Protein AF-U3GWX6-F1 (afdb_monomer)

Foldseek 3Di:
DLVCCVPPPDPCCLAPEAADAAEDECQVVVNDDDPVLVVVVSSCVRRVNYQYEHAEYAHPDPPQDLVNRLVRLVVQLPDDQSDPSYDYHYHYDVCVPQQDDDPPRPSNVSNVVSVVD

Mean predicted aligned error: 3.0 Å

Organism: NCBI:txid469604

Structure (mmCIF, N/CA/C/O backbone):
data_AF-U3GWX6-F1
#
_entry.id   AF-U3GWX6-F1
#
loop_
_atom_site.group_PDB
_atom_site.id
_atom_site.type_symbol
_atom_site.label_atom_id
_atom_site.label_alt_id
_atom_site.label_comp_id
_atom_site.label_asym_id
_atom_site.label_entity_id
_atom_site.label_seq_id
_atom_site.pdbx_PDB_ins_code
_atom_site.Cartn_x
_atom_site.Cartn_y
_atom_site.Cartn_z
_atom_site.occupancy
_atom_site.B_iso_or_equiv
_atom_site.auth_seq_id
_atom_site.auth_comp_id
_atom_site.auth_asym_id
_atom_site.auth_atom_id
_atom_site.pdbx_PDB_model_num
ATOM 1 N N . MET A 1 1 ? -9.674 11.936 3.537 1.00 84.44 1 MET A N 1
ATOM 2 C CA . MET A 1 1 ? -10.037 10.532 3.836 1.00 84.44 1 MET A CA 1
ATOM 3 C C . MET A 1 1 ? -10.961 10.415 5.053 1.00 84.44 1 MET A C 1
ATOM 5 O O . MET A 1 1 ? -12.071 9.928 4.895 1.00 84.44 1 MET A O 1
ATOM 9 N N . GLU A 1 2 ? -10.574 10.914 6.232 1.00 87.56 2 GLU A N 1
ATOM 10 C CA . GLU A 1 2 ? -11.337 10.759 7.490 1.00 87.56 2 GLU A CA 1
ATOM 11 C C . GLU A 1 2 ? -12.818 11.178 7.405 1.00 87.56 2 GLU A C 1
ATOM 13 O O . GLU A 1 2 ? -13.702 10.403 7.761 1.00 87.56 2 GLU A O 1
ATOM 18 N N . ASN A 1 3 ? -13.112 12.370 6.870 1.00 92.69 3 ASN A N 1
ATOM 19 C CA . ASN A 1 3 ? -14.495 12.849 6.731 1.00 92.69 3 ASN A CA 1
ATOM 20 C C . ASN A 1 3 ? -15.355 11.934 5.849 1.00 92.69 3 ASN A C 1
ATOM 22 O O . ASN A 1 3 ? -16.540 11.746 6.120 1.00 92.69 3 ASN A O 1
ATOM 26 N N . TRP A 1 4 ? -14.760 11.353 4.806 1.00 94.75 4 TRP A N 1
ATOM 27 C CA . TRP A 1 4 ? -15.451 10.421 3.921 1.00 94.75 4 TRP A CA 1
ATOM 28 C C . TRP A 1 4 ? -15.755 9.111 4.661 1.00 94.75 4 TRP A C 1
ATOM 30 O O . TRP A 1 4 ? -16.905 8.682 4.686 1.00 94.75 4 TRP A O 1
ATOM 40 N N . LEU A 1 5 ? -14.768 8.541 5.364 1.00 94.94 5 LEU A N 1
ATOM 41 C CA . LEU A 1 5 ? -14.945 7.319 6.162 1.00 94.94 5 LEU A CA 1
ATOM 42 C C . LEU A 1 5 ? -15.999 7.495 7.264 1.00 94.94 5 LEU A C 1
ATOM 44 O O . LEU A 1 5 ? -16.847 6.628 7.476 1.00 94.94 5 LEU A O 1
ATOM 48 N N . LYS A 1 6 ? -15.992 8.644 7.949 1.00 91.94 6 LYS A N 1
ATOM 49 C CA . LYS A 1 6 ? -16.997 8.983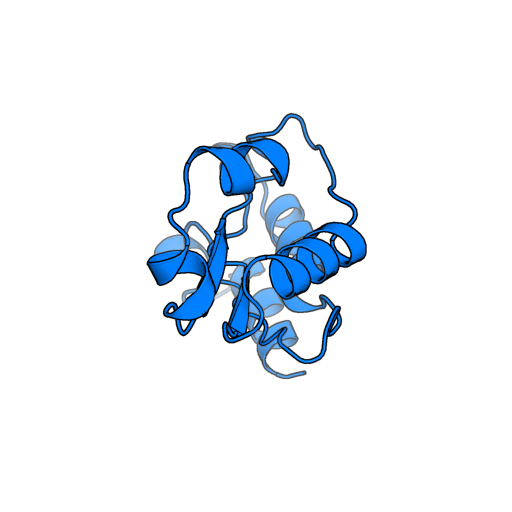 8.965 1.00 91.94 6 LYS A CA 1
ATOM 50 C C . LYS A 1 6 ? -18.405 9.031 8.382 1.00 91.94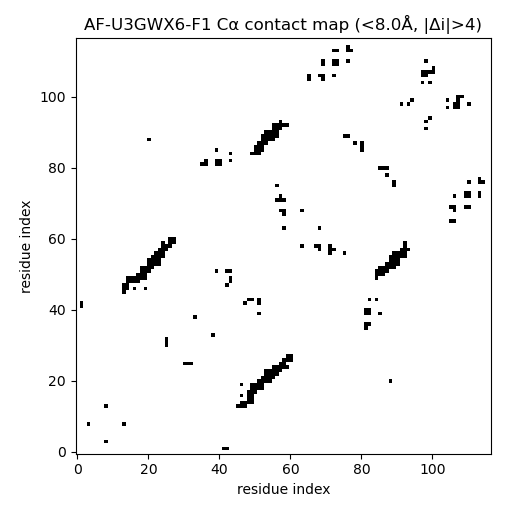 6 LYS A C 1
ATOM 52 O O . LYS A 1 6 ? -19.316 8.498 9.006 1.00 91.94 6 LYS A O 1
ATOM 57 N N . LYS A 1 7 ? -18.561 9.639 7.204 1.00 96.44 7 LYS A N 1
ATOM 58 C CA . LYS A 1 7 ? -19.858 9.850 6.557 1.00 96.44 7 LYS A CA 1
ATOM 59 C C . LYS A 1 7 ? -20.434 8.587 5.916 1.00 96.44 7 LYS A C 1
ATOM 61 O O . LYS A 1 7 ? -21.647 8.413 5.958 1.00 96.44 7 LYS A O 1
ATOM 66 N N . TYR A 1 8 ? -19.596 7.756 5.300 1.00 97.12 8 TYR A N 1
ATOM 67 C CA . TYR A 1 8 ? -20.070 6.708 4.391 1.00 97.12 8 TYR A CA 1
ATOM 68 C C . TYR A 1 8 ? -19.848 5.280 4.879 1.00 97.12 8 TYR A C 1
ATOM 70 O O . TYR A 1 8 ? -20.500 4.385 4.354 1.00 97.12 8 TYR A O 1
ATOM 78 N N . ILE A 1 9 ? -18.981 5.048 5.870 1.00 96.88 9 ILE A N 1
ATOM 79 C CA . ILE A 1 9 ? -18.776 3.702 6.416 1.00 96.88 9 ILE A CA 1
ATOM 80 C C . ILE A 1 9 ? -19.646 3.516 7.673 1.00 96.88 9 ILE A C 1
ATOM 82 O O . ILE A 1 9 ? -19.478 4.272 8.640 1.00 96.88 9 ILE A O 1
ATOM 86 N N . PRO A 1 10 ? -20.575 2.544 7.685 1.00 97.31 10 PRO A N 1
ATOM 87 C CA . PRO A 1 10 ? -21.390 2.198 8.850 1.00 97.31 10 PRO A CA 1
ATOM 88 C C . PRO A 1 10 ? -20.574 1.759 10.078 1.00 97.31 10 PRO A C 1
ATOM 90 O O . PRO A 1 10 ? -19.405 1.391 9.968 1.00 97.31 10 PRO A O 1
ATOM 93 N N . ALA A 1 11 ? -21.184 1.828 11.265 1.00 96.81 11 ALA A N 1
ATOM 94 C CA . ALA A 1 11 ? -20.513 1.502 12.530 1.00 96.81 11 ALA A CA 1
ATOM 95 C C . ALA A 1 11 ? -20.151 0.012 12.649 1.00 96.81 11 ALA A C 1
ATOM 97 O O . ALA A 1 11 ? -19.040 -0.319 13.040 1.00 96.81 11 ALA A O 1
ATOM 98 N N . ASP A 1 12 ? -21.046 -0.878 12.228 1.00 97.69 12 ASP A N 1
ATOM 99 C CA . ASP A 1 12 ? -20.811 -2.324 12.213 1.00 97.69 12 ASP A CA 1
ATOM 100 C C . ASP A 1 12 ? -19.627 -2.717 11.318 1.00 97.69 12 ASP A C 1
ATOM 102 O O . ASP A 1 12 ? -18.826 -3.564 11.699 1.00 97.69 12 ASP A O 1
ATOM 106 N N . MET A 1 13 ? -19.447 -2.057 10.170 1.00 97.75 13 MET A N 1
ATOM 107 C CA . MET A 1 13 ? -18.254 -2.250 9.339 1.00 97.75 13 MET A CA 1
ATOM 108 C C . MET A 1 13 ? -16.980 -1.725 10.011 1.00 97.75 13 MET A C 1
ATOM 110 O O . MET A 1 13 ? -15.930 -2.352 9.900 1.00 97.75 13 MET A O 1
ATOM 114 N N . LYS A 1 14 ? -17.047 -0.587 10.710 1.00 96.81 14 LYS A N 1
ATOM 115 C CA . LYS A 1 14 ? -15.888 -0.041 11.439 1.00 96.81 14 LYS A CA 1
ATOM 116 C C . LYS A 1 14 ? -15.389 -0.992 12.524 1.00 96.81 14 LYS A C 1
ATOM 118 O O . LYS A 1 14 ? -14.182 -1.136 12.700 1.00 96.81 14 LYS A O 1
ATOM 123 N N . ASP A 1 15 ? -16.320 -1.664 13.191 1.00 96.56 15 ASP A N 1
ATOM 124 C CA . ASP A 1 15 ? -16.016 -2.560 14.302 1.00 96.56 15 ASP A CA 1
ATOM 125 C C . ASP A 1 15 ? -15.755 -4.008 13.861 1.00 96.56 15 ASP A C 1
ATOM 127 O O . ASP A 1 15 ? -15.057 -4.737 14.569 1.00 96.56 15 ASP A O 1
ATOM 131 N N . GLY A 1 16 ? -16.311 -4.429 12.720 1.00 97.12 16 GLY A N 1
ATOM 132 C CA . GLY A 1 16 ? -16.356 -5.829 12.292 1.00 97.12 16 GLY A CA 1
ATOM 133 C C . GLY A 1 16 ? -15.398 -6.231 11.170 1.00 97.12 16 GLY A C 1
ATOM 134 O O . GLY A 1 16 ? -15.306 -7.418 10.873 1.00 97.12 16 GLY A O 1
ATOM 135 N N . LEU A 1 17 ? -14.703 -5.292 10.519 1.00 97.94 17 LEU A N 1
ATOM 136 C CA . LEU A 1 17 ? -13.736 -5.634 9.471 1.00 97.94 17 LEU A CA 1
ATOM 137 C C . LEU A 1 17 ? -12.423 -6.153 10.067 1.00 97.94 17 LEU A C 1
ATOM 139 O O . LEU A 1 17 ? -11.809 -5.503 10.911 1.00 97.94 17 LEU A O 1
ATOM 143 N N . ASP A 1 18 ? -11.930 -7.276 9.550 1.00 98.38 18 ASP A N 1
ATOM 144 C CA . ASP A 1 18 ? -10.626 -7.819 9.948 1.00 98.38 18 ASP A CA 1
ATOM 145 C C . ASP A 1 18 ? -9.449 -7.068 9.304 1.00 98.38 18 ASP A C 1
ATOM 147 O O . ASP A 1 18 ? -8.378 -6.967 9.901 1.00 98.38 18 ASP A O 1
ATOM 151 N N . TYR A 1 19 ? -9.632 -6.529 8.092 1.00 98.25 19 TYR A N 1
ATOM 152 C CA . TYR A 1 19 ? -8.587 -5.853 7.317 1.00 98.25 19 TYR A CA 1
ATOM 153 C C . TYR A 1 19 ? -9.114 -4.581 6.651 1.00 98.25 19 TYR A C 1
ATOM 155 O O . TYR A 1 19 ? -10.179 -4.589 6.035 1.00 98.25 19 TYR A O 1
ATOM 163 N N . VAL A 1 20 ? -8.331 -3.503 6.720 1.00 97.69 20 VAL A N 1
ATOM 164 C CA . VAL A 1 20 ? -8.577 -2.244 6.004 1.00 97.69 20 VAL A CA 1
ATOM 165 C C . VAL A 1 20 ? -7.288 -1.804 5.326 1.00 97.69 20 VAL A C 1
ATOM 167 O O . VAL A 1 20 ? -6.353 -1.334 5.978 1.00 97.69 20 VAL A O 1
ATOM 170 N N . PHE A 1 21 ? -7.240 -1.964 4.006 1.00 97.94 21 PHE A N 1
ATOM 171 C CA . PHE A 1 21 ? -6.067 -1.657 3.196 1.00 97.94 21 PHE A CA 1
ATOM 172 C C . PHE A 1 21 ? -6.317 -0.470 2.259 1.00 97.94 21 PHE A C 1
ATOM 174 O O . PHE A 1 21 ? -7.407 -0.315 1.711 1.00 97.94 21 PHE A O 1
ATOM 181 N N . VAL A 1 22 ? -5.301 0.378 2.087 1.00 97.00 22 VAL A N 1
ATOM 182 C CA . VAL A 1 22 ? -5.371 1.608 1.286 1.00 97.00 22 VAL A CA 1
ATOM 183 C C . VAL A 1 22 ? -4.758 1.370 -0.091 1.00 97.00 22 VAL A C 1
ATOM 185 O O . VAL A 1 22 ? -3.562 1.109 -0.174 1.00 97.00 22 VAL A O 1
ATOM 188 N N . SER A 1 23 ? -5.538 1.490 -1.165 1.00 96.06 23 SER A N 1
ATOM 189 C CA . SER A 1 23 ? -4.991 1.626 -2.524 1.00 96.06 23 SER A CA 1
ATOM 190 C C . SER A 1 23 ? -4.586 3.078 -2.769 1.00 96.06 23 SER A C 1
ATOM 192 O O . SER A 1 23 ? -5.398 3.985 -2.566 1.00 96.06 23 SER A O 1
ATOM 194 N N . TYR A 1 24 ? -3.339 3.312 -3.180 1.00 96.12 24 TYR A N 1
ATOM 195 C CA . TYR A 1 24 ? -2.845 4.657 -3.461 1.00 96.12 24 TYR A CA 1
ATOM 196 C C . TYR A 1 24 ? -1.824 4.681 -4.601 1.00 96.12 24 TYR A C 1
ATOM 198 O O . TYR A 1 24 ? -0.870 3.903 -4.630 1.00 96.12 24 TYR A O 1
ATOM 206 N N . TYR A 1 25 ? -2.022 5.628 -5.517 1.00 95.56 25 TYR A N 1
ATOM 207 C CA . TYR A 1 25 ? -1.222 5.818 -6.720 1.00 95.56 25 TYR A CA 1
ATOM 208 C C . TYR A 1 25 ? -0.761 7.268 -6.783 1.00 95.56 25 TYR A C 1
ATOM 210 O O . TYR A 1 25 ? -1.556 8.172 -7.026 1.00 95.56 25 TYR A O 1
ATOM 218 N N . GLU A 1 26 ? 0.525 7.503 -6.536 1.00 94.75 26 GLU A N 1
ATOM 219 C CA . GLU A 1 26 ? 1.082 8.861 -6.487 1.00 94.75 26 GLU A CA 1
ATOM 220 C C . GLU A 1 26 ? 0.932 9.592 -7.823 1.00 94.75 26 GLU A C 1
ATOM 222 O O . GLU A 1 26 ? 0.600 10.773 -7.852 1.00 94.75 26 GLU A O 1
ATOM 227 N N . ASP A 1 27 ? 1.162 8.892 -8.934 1.00 93.81 27 ASP A N 1
ATOM 228 C CA . ASP A 1 27 ? 1.125 9.471 -10.278 1.00 93.81 27 ASP A CA 1
ATOM 229 C C . ASP A 1 27 ? -0.292 9.683 -10.831 1.00 93.81 27 ASP A C 1
ATOM 231 O O . ASP A 1 27 ? -0.449 10.460 -11.769 1.00 93.81 27 ASP A O 1
ATOM 235 N N . ASP A 1 28 ? -1.306 9.073 -10.211 1.00 94.31 28 ASP A N 1
ATOM 236 C CA . ASP A 1 28 ? -2.735 9.345 -10.452 1.00 94.31 28 ASP A CA 1
ATOM 237 C C . ASP A 1 28 ? -3.315 10.353 -9.438 1.00 94.31 28 ASP A C 1
ATOM 239 O O . ASP A 1 28 ? -4.514 10.618 -9.403 1.00 94.31 28 ASP A O 1
ATOM 243 N N . ASN A 1 29 ? -2.461 10.917 -8.577 1.00 94.00 29 ASN A N 1
ATOM 244 C CA . ASN A 1 29 ? -2.840 11.891 -7.557 1.00 94.00 29 ASN A CA 1
ATOM 245 C C . ASN A 1 29 ? -1.884 13.099 -7.549 1.00 94.00 29 ASN A C 1
ATOM 247 O O . ASN A 1 29 ? -1.480 13.586 -6.492 1.00 94.00 29 ASN A O 1
ATOM 251 N N . ASP A 1 30 ? -1.476 13.543 -8.744 1.00 93.12 30 ASP A N 1
ATOM 252 C CA . ASP A 1 30 ? -0.612 14.710 -8.987 1.00 93.12 30 ASP A CA 1
ATOM 253 C C . ASP A 1 30 ? 0.721 14.698 -8.208 1.00 93.12 30 ASP A C 1
ATOM 255 O O . ASP A 1 30 ? 1.295 15.737 -7.877 1.00 93.12 30 ASP A O 1
ATOM 259 N N . GLY A 1 31 ? 1.234 13.506 -7.896 1.00 93.06 31 GLY A N 1
ATOM 260 C CA . GLY A 1 31 ? 2.465 13.312 -7.131 1.00 93.06 31 GLY A CA 1
ATOM 261 C C . GLY A 1 31 ? 2.332 13.589 -5.632 1.00 93.06 31 GLY A C 1
ATOM 262 O O . GLY A 1 31 ? 3.353 13.608 -4.938 1.00 93.06 31 GLY A O 1
ATOM 263 N N . PHE A 1 32 ? 1.116 13.800 -5.115 1.00 94.44 32 PHE A N 1
ATOM 264 C CA . PHE A 1 32 ? 0.881 14.048 -3.693 1.00 94.44 32 PHE A CA 1
ATOM 265 C C . PHE A 1 32 ? 1.458 12.916 -2.831 1.00 94.44 32 PHE A C 1
ATOM 267 O O . PHE A 1 32 ? 1.338 11.736 -3.163 1.00 94.44 32 PHE A O 1
ATOM 274 N N . GLN A 1 33 ? 2.070 13.280 -1.706 1.00 93.94 33 GLN A N 1
ATOM 275 C CA . GLN A 1 33 ? 2.610 12.338 -0.729 1.00 93.94 33 GLN A CA 1
ATOM 276 C C . GLN A 1 33 ? 1.845 12.515 0.580 1.00 93.94 33 GLN A C 1
ATOM 278 O O . GLN A 1 33 ? 1.947 13.581 1.192 1.00 93.94 33 GLN A O 1
ATOM 283 N N . PRO A 1 34 ? 1.047 11.528 1.010 1.00 94.00 34 PRO A N 1
ATOM 284 C CA . PRO A 1 34 ? 0.403 11.599 2.307 1.00 94.00 34 PRO A CA 1
ATOM 285 C C . PRO A 1 34 ? 1.424 11.385 3.429 1.00 94.00 34 PRO A C 1
ATOM 287 O O . PRO A 1 34 ? 2.349 10.582 3.312 1.00 94.00 34 PRO A O 1
ATOM 290 N N . GLU A 1 35 ? 1.186 12.026 4.570 1.00 96.00 35 GLU A N 1
ATOM 291 C CA . GLU A 1 35 ? 1.863 11.682 5.821 1.00 96.00 35 GLU A CA 1
ATOM 292 C C . GLU A 1 35 ? 1.324 10.333 6.322 1.00 96.00 35 GLU A C 1
ATOM 294 O O . GLU A 1 35 ? 0.321 10.262 7.038 1.00 96.00 35 GLU A O 1
ATOM 299 N N . TRP A 1 36 ? 1.946 9.234 5.884 1.00 96.50 36 TRP A N 1
ATOM 300 C CA . TRP A 1 36 ? 1.451 7.872 6.117 1.00 96.50 36 TRP A CA 1
ATOM 301 C C . TRP A 1 36 ? 1.224 7.543 7.594 1.00 96.50 36 TRP A C 1
ATOM 303 O O . TRP A 1 36 ? 0.257 6.854 7.921 1.00 96.50 36 TRP A O 1
ATOM 313 N N . GLU A 1 37 ? 2.060 8.069 8.490 1.00 96.81 37 GLU A N 1
ATOM 314 C CA . GLU A 1 37 ? 1.891 7.878 9.930 1.00 96.81 37 GLU A CA 1
ATOM 315 C C . GLU A 1 37 ? 0.546 8.429 10.425 1.00 96.81 37 GLU A C 1
ATOM 317 O O . GLU A 1 37 ? -0.182 7.738 11.142 1.00 96.81 37 GLU A O 1
ATOM 322 N N . ASP A 1 38 ? 0.172 9.630 9.985 1.00 97.00 38 ASP A N 1
ATOM 323 C CA . ASP A 1 38 ? -1.102 10.251 10.344 1.00 97.00 38 ASP A CA 1
ATOM 324 C C . ASP A 1 38 ? -2.284 9.502 9.730 1.00 97.00 38 ASP A C 1
ATOM 326 O O . ASP A 1 38 ? -3.310 9.302 10.389 1.00 97.00 38 ASP A O 1
ATOM 330 N N . ILE A 1 39 ? -2.143 9.036 8.485 1.00 97.00 39 ILE A N 1
ATOM 331 C CA . ILE A 1 39 ? -3.171 8.226 7.823 1.00 97.00 39 ILE A CA 1
ATOM 332 C C . ILE A 1 39 ? -3.433 6.948 8.620 1.00 97.00 39 ILE A C 1
ATOM 334 O O . ILE A 1 39 ? -4.580 6.695 8.997 1.00 97.00 39 ILE A O 1
ATOM 338 N N . PHE A 1 40 ? -2.398 6.167 8.935 1.00 97.62 40 PHE A N 1
ATOM 339 C CA . PHE A 1 40 ? -2.576 4.894 9.632 1.00 97.62 40 PHE A CA 1
ATOM 340 C C . PHE A 1 40 ? -3.018 5.065 11.087 1.00 97.62 40 PHE A C 1
ATOM 342 O O . PHE A 1 40 ? -3.882 4.315 11.535 1.00 97.62 40 PHE A O 1
ATOM 349 N N . LYS A 1 41 ? -2.552 6.098 11.803 1.00 97.19 41 LYS A N 1
ATOM 350 C CA . LYS A 1 41 ? -3.079 6.425 13.141 1.00 97.19 41 LYS A CA 1
ATOM 351 C C . LYS A 1 41 ? -4.559 6.799 13.110 1.00 97.19 41 LYS A C 1
ATOM 353 O O . LYS A 1 41 ? -5.306 6.443 14.020 1.00 97.19 41 LYS A O 1
ATOM 358 N N . ASN A 1 42 ? -5.009 7.520 12.085 1.00 96.81 42 ASN A N 1
ATOM 359 C CA . ASN A 1 42 ? -6.422 7.871 11.946 1.00 96.81 42 ASN A CA 1
ATOM 360 C C . ASN A 1 42 ? -7.281 6.675 11.517 1.00 96.81 42 ASN A C 1
ATOM 362 O O . ASN A 1 42 ? -8.421 6.548 11.973 1.00 96.81 42 ASN A O 1
ATOM 366 N N . LEU A 1 43 ? -6.736 5.776 10.693 1.00 97.62 43 LEU A N 1
ATOM 367 C CA . LEU A 1 43 ? -7.385 4.509 10.364 1.00 97.62 43 LEU A CA 1
ATOM 368 C C . LEU A 1 43 ? -7.521 3.615 11.597 1.00 97.62 43 LEU A C 1
ATOM 370 O O . LEU A 1 43 ? -8.615 3.123 11.830 1.00 97.62 43 LEU A O 1
ATOM 374 N N . GLU A 1 44 ? -6.492 3.489 12.438 1.00 97.44 44 GLU A N 1
ATOM 375 C CA . GLU A 1 44 ? -6.559 2.701 13.680 1.00 97.44 44 GLU A CA 1
ATOM 376 C C . GLU A 1 44 ? -7.615 3.242 14.651 1.00 97.44 44 GLU A C 1
ATOM 378 O O . GLU A 1 44 ? -8.361 2.472 15.246 1.00 97.44 44 GLU A O 1
ATOM 383 N N . LYS A 1 45 ? -7.770 4.568 14.752 1.00 96.44 45 LYS A N 1
ATOM 384 C CA . LYS A 1 45 ? -8.869 5.172 15.529 1.00 96.44 45 LYS A CA 1
ATOM 385 C C . LYS A 1 45 ? -10.253 4.871 14.949 1.00 96.44 45 LYS A C 1
ATOM 387 O O . LYS A 1 45 ? -11.225 4.834 15.694 1.00 96.44 45 LYS A O 1
ATOM 392 N N . THR A 1 46 ? -10.356 4.745 13.626 1.00 97.00 46 THR A N 1
ATOM 393 C CA . THR A 1 46 ? -11.634 4.536 12.925 1.00 97.00 46 THR A CA 1
ATOM 394 C C . THR A 1 46 ? -12.022 3.058 12.870 1.00 97.00 46 THR A C 1
ATOM 396 O O . THR A 1 46 ? -13.208 2.753 12.902 1.00 97.00 46 THR A O 1
ATOM 399 N N . PHE A 1 47 ? -11.030 2.173 12.796 1.00 97.81 47 PHE A N 1
ATOM 400 C CA . PHE A 1 47 ? -11.141 0.726 12.639 1.00 97.81 47 PHE A CA 1
ATOM 401 C C . PHE A 1 47 ? -10.259 0.028 13.691 1.00 97.81 47 PHE A C 1
ATOM 403 O O . PHE A 1 47 ? -9.214 -0.537 13.356 1.00 97.81 47 PHE A O 1
ATOM 410 N N . PRO A 1 48 ? -10.629 0.096 14.983 1.00 96.75 48 PRO A N 1
ATOM 411 C CA . PRO A 1 48 ? -9.747 -0.306 16.084 1.00 96.75 48 PRO A CA 1
ATOM 412 C C . PRO A 1 48 ? -9.410 -1.803 16.095 1.00 96.75 48 PRO A C 1
ATOM 414 O O . PRO A 1 48 ? -8.365 -2.193 16.618 1.00 96.75 48 PRO A O 1
ATOM 417 N N . ASN A 1 49 ? -10.266 -2.634 15.496 1.00 97.75 49 ASN A N 1
ATOM 418 C CA . ASN A 1 49 ? -10.103 -4.088 15.461 1.00 97.75 49 ASN A CA 1
ATOM 419 C C . ASN A 1 49 ? -9.423 -4.589 14.176 1.00 97.75 49 ASN A C 1
ATOM 421 O O . ASN A 1 49 ? -9.016 -5.749 14.115 1.00 97.75 49 ASN A O 1
ATOM 425 N N . SER A 1 50 ? -9.282 -3.735 13.159 1.00 98.38 50 SER A N 1
ATOM 426 C CA . 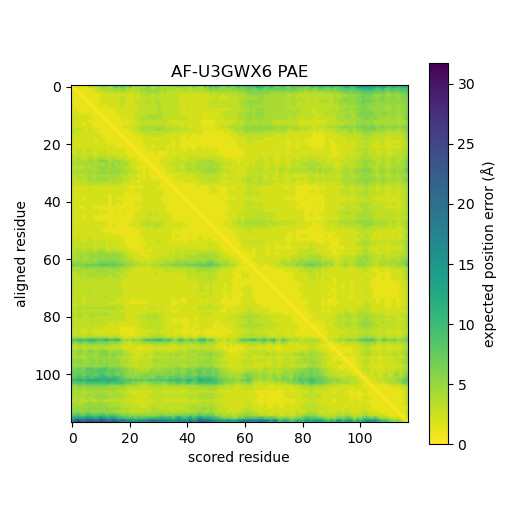SER A 1 50 ? -8.772 -4.139 11.850 1.00 98.38 50 SER A CA 1
ATOM 427 C C . SER A 1 50 ? -7.250 -4.124 11.790 1.00 98.38 50 SER A C 1
ATOM 429 O O . SER A 1 50 ? -6.584 -3.248 12.343 1.00 98.38 50 SER A O 1
ATOM 431 N N . LYS A 1 51 ? -6.686 -5.052 11.019 1.00 98.50 51 LYS A N 1
ATOM 432 C CA . LYS A 1 51 ? -5.317 -4.960 10.510 1.00 98.50 51 LYS A CA 1
ATOM 433 C C . LYS A 1 51 ? -5.254 -3.955 9.366 1.00 98.50 51 LYS A C 1
ATOM 435 O O . LYS A 1 51 ? -6.125 -3.929 8.500 1.00 98.50 51 LYS A O 1
ATOM 440 N N . LEU A 1 52 ? -4.218 -3.125 9.369 1.00 98.44 52 LEU A N 1
ATOM 441 C CA . LEU A 1 52 ? -4.087 -1.984 8.466 1.00 98.44 52 LEU A CA 1
ATOM 442 C C . LEU A 1 52 ? -2.911 -2.161 7.515 1.00 98.44 52 LEU A C 1
ATOM 444 O O . LEU A 1 52 ? -1.900 -2.761 7.882 1.00 98.44 52 LEU A O 1
ATOM 448 N N . GLY A 1 53 ? -3.026 -1.611 6.309 1.00 98.00 53 GLY A N 1
ATOM 449 C CA . GLY A 1 53 ? -2.010 -1.837 5.293 1.00 98.00 53 GLY A CA 1
ATOM 450 C C . GLY A 1 53 ? -2.181 -1.082 3.984 1.00 98.00 53 GLY A C 1
ATOM 451 O O . GLY A 1 53 ? -3.131 -0.313 3.829 1.00 98.00 53 GLY A O 1
ATOM 452 N N . ILE A 1 54 ? -1.267 -1.312 3.039 1.00 97.88 54 ILE A N 1
ATOM 453 C CA . ILE A 1 54 ? -1.389 -0.826 1.658 1.00 97.88 54 ILE A CA 1
ATOM 454 C C . ILE A 1 54 ? -1.999 -1.939 0.796 1.00 97.88 54 ILE A C 1
ATOM 456 O O . ILE A 1 54 ? -1.520 -3.070 0.732 1.00 97.88 54 ILE A O 1
ATOM 460 N N . GLY A 1 55 ? -3.126 -1.611 0.174 1.00 97.06 55 GLY A N 1
ATOM 461 C CA . GLY A 1 55 ? -3.945 -2.520 -0.621 1.00 97.06 55 GLY A CA 1
ATOM 462 C C . GLY A 1 55 ? -3.472 -2.604 -2.052 1.00 97.06 55 GLY A C 1
ATOM 463 O O . GLY A 1 55 ? -3.470 -3.693 -2.600 1.00 97.06 55 GLY A O 1
ATOM 464 N N . GLU A 1 56 ? -3.018 -1.486 -2.612 1.00 96.75 56 GLU A N 1
ATOM 465 C CA . GLU A 1 56 ? -2.354 -1.411 -3.909 1.00 96.75 56 GLU A CA 1
ATOM 466 C C . GLU A 1 56 ? -1.396 -0.217 -3.922 1.00 96.75 56 GLU A C 1
ATOM 468 O O . GLU A 1 56 ? -1.703 0.839 -3.359 1.00 96.75 56 GLU A O 1
ATOM 473 N N . CYS A 1 57 ? -0.248 -0.375 -4.577 1.00 96.38 57 CYS A N 1
ATOM 474 C CA . CYS A 1 57 ? 0.686 0.713 -4.864 1.00 96.38 57 CYS A CA 1
ATOM 475 C C . CYS A 1 57 ? 1.438 0.465 -6.175 1.00 96.38 57 CYS A C 1
ATOM 477 O O . CYS A 1 57 ? 1.493 -0.657 -6.676 1.00 96.38 57 CYS A O 1
ATOM 479 N N . GLY A 1 58 ? 2.033 1.516 -6.733 1.00 95.75 58 GLY A N 1
ATOM 480 C CA . GLY A 1 58 ? 2.856 1.446 -7.940 1.00 95.75 58 GLY A CA 1
ATOM 481 C C . GLY A 1 58 ? 2.539 2.566 -8.921 1.00 95.75 58 GLY A C 1
ATOM 482 O O . GLY A 1 58 ? 1.723 3.440 -8.639 1.00 95.75 58 GLY A O 1
ATOM 483 N N . ASN A 1 59 ? 3.203 2.547 -10.074 1.00 95.62 59 ASN A N 1
ATOM 484 C CA . ASN A 1 59 ? 2.980 3.543 -11.116 1.00 95.62 59 ASN A CA 1
ATOM 485 C C . ASN A 1 59 ? 1.815 3.154 -12.029 1.00 95.62 59 ASN A C 1
ATOM 487 O O . ASN A 1 59 ? 1.829 2.082 -12.639 1.00 95.62 59 ASN A O 1
ATOM 491 N N . THR A 1 60 ? 0.853 4.055 -12.190 1.00 94.31 60 THR A N 1
ATOM 492 C CA . THR A 1 60 ? -0.248 3.922 -13.156 1.00 94.31 60 THR A CA 1
ATOM 493 C C . THR A 1 60 ? 0.096 4.531 -14.515 1.00 94.31 60 THR A C 1
ATOM 495 O O . THR A 1 60 ? -0.456 4.116 -15.542 1.00 94.31 60 THR A O 1
ATOM 498 N N . ALA A 1 61 ? 1.035 5.484 -14.549 1.00 93.19 61 ALA A N 1
ATOM 499 C CA . ALA A 1 61 ? 1.398 6.204 -15.757 1.00 93.19 61 ALA A CA 1
ATOM 500 C C . ALA A 1 61 ? 1.945 5.252 -16.833 1.00 93.1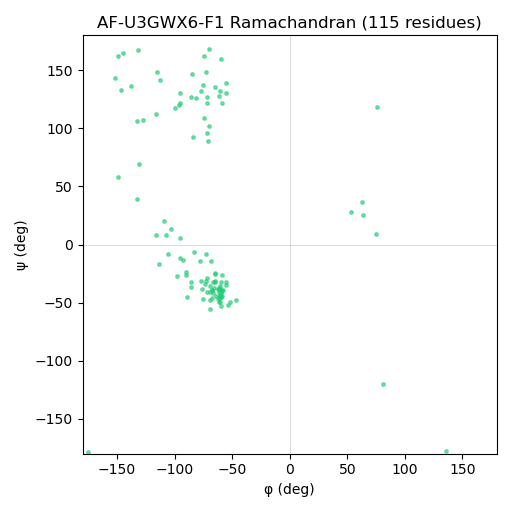9 61 ALA A C 1
ATOM 502 O O . ALA A 1 61 ? 2.898 4.500 -16.619 1.00 93.19 61 ALA A O 1
ATOM 503 N N . LYS A 1 62 ? 1.378 5.322 -18.046 1.00 90.62 62 LYS A N 1
ATOM 504 C CA . LYS A 1 62 ? 1.767 4.455 -19.179 1.00 90.62 62 LYS A CA 1
ATOM 505 C C . LYS A 1 62 ? 3.243 4.579 -19.568 1.00 90.62 62 LYS A C 1
ATOM 507 O O . LYS A 1 62 ? 3.795 3.658 -20.158 1.00 90.62 62 LYS A O 1
ATOM 512 N N . ASN A 1 63 ? 3.858 5.723 -19.285 1.00 92.38 63 ASN A N 1
ATOM 513 C CA . ASN A 1 63 ? 5.254 6.034 -19.579 1.00 92.38 63 ASN A CA 1
ATOM 514 C C . ASN A 1 63 ? 6.169 5.942 -18.345 1.00 92.38 63 ASN A C 1
ATOM 516 O O . ASN A 1 63 ? 7.297 6.432 -18.405 1.00 92.38 63 ASN A O 1
ATOM 520 N N . ALA A 1 64 ? 5.710 5.346 -17.239 1.00 94.81 64 ALA A N 1
ATOM 521 C CA . ALA A 1 64 ? 6.544 5.136 -16.064 1.00 94.81 64 ALA A CA 1
ATOM 522 C C . ALA A 1 64 ? 7.774 4.288 -16.415 1.00 94.81 64 ALA A C 1
ATOM 524 O O . ALA A 1 64 ? 7.665 3.158 -16.896 1.00 94.81 64 ALA A O 1
ATOM 525 N N . THR A 1 65 ? 8.955 4.848 -16.167 1.00 96.38 65 THR A N 1
ATOM 526 C CA . THR A 1 65 ? 10.227 4.148 -16.364 1.00 96.38 65 THR A CA 1
ATOM 527 C C . THR A 1 65 ? 10.451 3.126 -15.253 1.00 96.38 65 THR A C 1
ATOM 529 O O . THR A 1 65 ? 9.874 3.227 -14.167 1.00 96.38 65 THR A O 1
ATOM 532 N N . ASN A 1 66 ? 11.352 2.170 -15.470 1.00 96.06 66 ASN A N 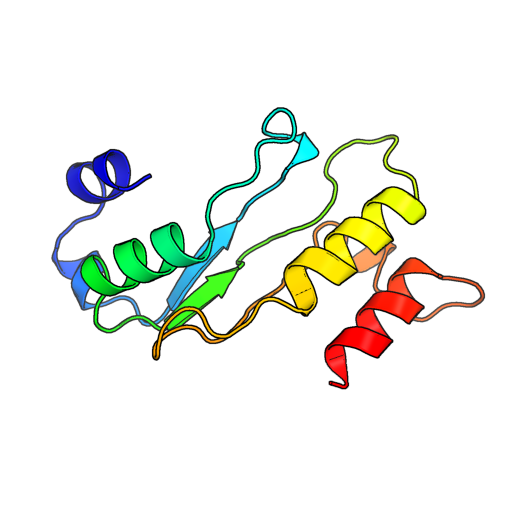1
ATOM 533 C CA . ASN A 1 66 ? 11.748 1.244 -14.411 1.00 96.06 66 ASN A CA 1
ATOM 534 C C . ASN A 1 66 ? 12.347 1.972 -13.199 1.00 96.06 66 ASN A C 1
ATOM 536 O O . ASN A 1 66 ? 12.118 1.557 -12.069 1.00 96.06 66 ASN A O 1
ATOM 540 N N . GLN A 1 67 ? 13.040 3.095 -13.401 1.00 97.31 67 GLN A N 1
ATOM 541 C CA . GLN A 1 67 ? 13.549 3.929 -12.312 1.00 97.31 67 GLN A CA 1
ATOM 542 C C . GLN A 1 67 ? 12.412 4.561 -11.495 1.00 97.31 67 GLN A C 1
ATOM 544 O O . GLN A 1 67 ? 12.521 4.640 -10.272 1.00 97.31 67 GLN A O 1
ATOM 549 N N . ASN A 1 68 ? 11.306 4.970 -12.135 1.00 96.19 68 ASN A N 1
ATOM 550 C CA . ASN A 1 68 ? 10.113 5.430 -11.412 1.00 96.19 68 ASN A CA 1
ATOM 551 C C . ASN A 1 68 ? 9.538 4.304 -10.544 1.00 96.19 68 ASN A C 1
ATOM 553 O O . ASN A 1 68 ? 9.316 4.507 -9.351 1.00 96.19 68 ASN A O 1
ATOM 557 N N . LYS A 1 69 ? 9.405 3.106 -11.123 1.00 96.81 69 LYS A N 1
ATOM 558 C CA . LYS A 1 69 ? 8.894 1.920 -10.428 1.00 96.81 69 LYS A CA 1
ATOM 559 C C . LYS A 1 69 ? 9.772 1.535 -9.243 1.00 96.81 69 LYS A C 1
ATOM 561 O O . LYS A 1 69 ? 9.277 1.403 -8.134 1.00 96.81 69 LYS A O 1
ATOM 566 N N . ILE A 1 70 ? 11.086 1.449 -9.443 1.00 97.19 70 ILE A N 1
ATOM 567 C CA . ILE A 1 70 ? 12.073 1.154 -8.394 1.00 97.19 70 ILE A CA 1
ATOM 568 C C . ILE A 1 70 ? 12.004 2.178 -7.254 1.00 97.19 70 ILE A C 1
ATOM 570 O O . ILE A 1 70 ? 12.096 1.802 -6.086 1.00 97.19 70 ILE A O 1
ATOM 574 N N . LYS A 1 71 ? 11.805 3.466 -7.565 1.00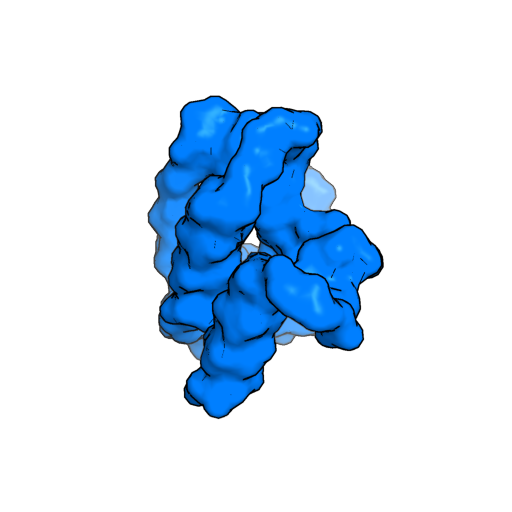 96.44 71 LYS A N 1
ATOM 575 C CA . LYS A 1 71 ? 11.609 4.498 -6.539 1.00 96.44 71 LYS A CA 1
ATOM 576 C C . LYS A 1 71 ? 10.369 4.207 -5.685 1.00 96.44 71 LYS A C 1
ATOM 578 O O . LYS A 1 71 ? 10.470 4.277 -4.464 1.00 96.44 71 LYS A O 1
ATOM 583 N N . MET A 1 72 ? 9.237 3.852 -6.297 1.00 96.00 72 MET A N 1
ATOM 584 C CA . MET A 1 72 ? 8.016 3.504 -5.558 1.00 96.00 72 MET A CA 1
ATOM 585 C C . MET A 1 72 ? 8.155 2.180 -4.796 1.00 96.00 72 MET A C 1
ATOM 587 O O . MET A 1 72 ? 7.760 2.122 -3.638 1.00 96.00 72 MET A O 1
ATOM 591 N N . VAL A 1 73 ? 8.785 1.148 -5.370 1.00 96.06 73 VAL A N 1
ATOM 592 C CA . VAL A 1 73 ? 9.096 -0.104 -4.652 1.00 96.06 73 VAL A CA 1
ATOM 593 C C . VAL A 1 73 ? 9.856 0.203 -3.365 1.00 96.06 73 VAL A C 1
ATOM 595 O O . VAL A 1 73 ? 9.429 -0.197 -2.287 1.00 96.06 73 VAL A O 1
ATOM 598 N N . ASN A 1 74 ? 10.938 0.976 -3.466 1.00 96.06 74 ASN A N 1
ATOM 599 C CA . ASN A 1 74 ? 11.742 1.343 -2.307 1.00 96.06 74 ASN A CA 1
ATOM 600 C C . ASN A 1 74 ? 10.981 2.211 -1.306 1.00 96.06 74 ASN A C 1
ATOM 602 O O . ASN A 1 74 ? 11.240 2.102 -0.115 1.00 96.06 74 ASN A O 1
ATOM 606 N N . HIS A 1 75 ? 10.045 3.046 -1.755 1.00 95.50 75 HIS A N 1
ATOM 607 C CA . HIS A 1 75 ? 9.212 3.835 -0.854 1.00 95.50 75 HIS A CA 1
ATOM 608 C C . HIS A 1 75 ? 8.220 2.960 -0.073 1.00 95.50 75 HIS A C 1
ATOM 610 O O . HIS A 1 75 ? 8.236 2.978 1.154 1.00 95.50 75 HIS A O 1
ATOM 616 N N . TYR A 1 76 ? 7.394 2.163 -0.762 1.00 96.00 76 TYR A N 1
ATOM 617 C CA . TYR A 1 76 ? 6.316 1.402 -0.121 1.00 96.00 76 TYR A CA 1
ATOM 618 C C . TYR A 1 76 ? 6.822 0.177 0.637 1.00 96.00 76 TYR A C 1
ATOM 620 O O . TYR A 1 76 ? 6.455 -0.019 1.790 1.00 96.00 76 TYR A O 1
ATOM 628 N N . TYR A 1 77 ? 7.699 -0.634 0.041 1.00 95.25 77 TYR A N 1
ATOM 629 C CA . TYR A 1 77 ? 8.127 -1.893 0.662 1.00 95.25 77 TYR A CA 1
ATOM 630 C C . TYR A 1 77 ? 9.065 -1.699 1.863 1.00 95.25 77 TYR A C 1
ATOM 632 O O . TYR A 1 77 ? 9.355 -2.665 2.561 1.00 95.25 77 TYR A O 1
ATOM 640 N N . THR A 1 78 ? 9.532 -0.473 2.119 1.00 94.00 78 THR A N 1
ATOM 641 C CA . THR A 1 78 ? 10.343 -0.142 3.305 1.00 94.00 78 THR A CA 1
ATOM 642 C C . THR A 1 78 ? 9.583 0.672 4.351 1.00 94.00 78 THR A C 1
ATOM 644 O O . THR A 1 78 ? 10.177 1.129 5.330 1.00 94.00 78 THR A O 1
ATOM 647 N N . MET A 1 79 ? 8.268 0.849 4.176 1.00 95.12 79 MET A N 1
ATOM 648 C CA . MET A 1 79 ? 7.432 1.559 5.140 1.00 95.12 79 MET A CA 1
ATOM 649 C C . MET A 1 79 ? 7.551 0.930 6.540 1.00 95.12 79 MET A C 1
ATOM 651 O O . MET A 1 79 ? 7.395 -0.286 6.689 1.00 95.12 79 MET A O 1
ATOM 655 N N . PRO A 1 80 ? 7.798 1.732 7.592 1.00 95.19 80 PRO A N 1
ATOM 656 C CA . PRO A 1 80 ? 7.831 1.224 8.953 1.00 95.19 80 PRO A CA 1
ATOM 657 C C . PRO A 1 80 ? 6.429 0.825 9.427 1.00 95.19 80 PRO A C 1
ATOM 659 O O . PRO A 1 80 ? 5.405 1.185 8.845 1.00 95.19 80 PRO A O 1
ATOM 662 N N . LYS A 1 81 ? 6.367 0.131 10.565 1.00 96.00 81 LYS A N 1
ATOM 663 C CA . LYS A 1 81 ? 5.101 -0.078 11.275 1.00 96.00 81 LYS A CA 1
ATOM 664 C C . LYS A 1 81 ? 4.632 1.237 11.895 1.00 96.00 81 LYS A C 1
ATOM 666 O O . LYS A 1 81 ? 5.135 1.634 12.941 1.00 96.00 81 LYS A O 1
ATOM 671 N N . TYR A 1 82 ? 3.665 1.893 11.261 1.00 96.44 82 TYR A N 1
ATOM 672 C CA . TYR A 1 82 ? 3.122 3.173 11.734 1.00 96.44 82 TYR A CA 1
ATOM 673 C C . TYR A 1 82 ? 2.248 3.050 12.986 1.00 96.44 82 TYR A C 1
ATOM 675 O O . TYR A 1 82 ? 2.170 3.984 13.782 1.00 96.44 82 TYR A O 1
ATOM 683 N N . THR A 1 83 ? 1.590 1.903 13.165 1.00 97.12 83 THR A N 1
ATOM 684 C CA . THR A 1 83 ? 0.769 1.594 14.343 1.00 97.12 83 THR A CA 1
ATOM 685 C C . THR A 1 83 ? 0.874 0.104 14.701 1.00 97.12 83 THR A C 1
ATOM 687 O O . THR A 1 83 ? 1.321 -0.689 13.863 1.00 97.12 83 THR A O 1
ATOM 690 N N . PRO A 1 84 ? 0.458 -0.321 15.911 1.00 97.69 84 PRO A N 1
ATOM 691 C CA . PRO A 1 84 ? 0.412 -1.737 16.286 1.00 97.69 84 PRO A CA 1
ATOM 692 C C . PRO A 1 84 ? -0.419 -2.615 15.339 1.00 97.69 84 PRO A C 1
ATOM 694 O O . PRO A 1 84 ? -0.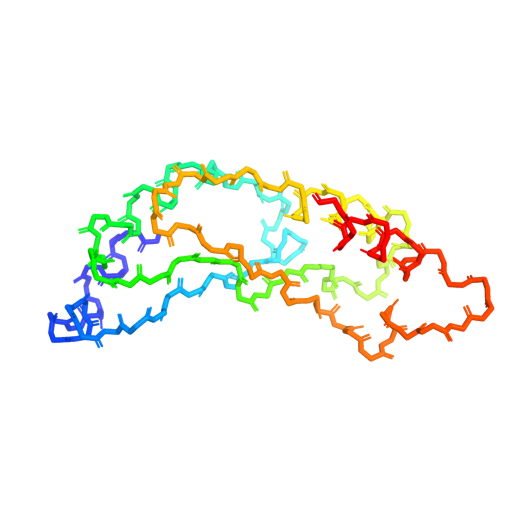086 -3.785 15.140 1.00 97.69 84 PRO A O 1
ATOM 697 N N . ASN A 1 85 ? -1.477 -2.059 14.740 1.00 97.88 85 ASN A N 1
ATOM 698 C CA . ASN A 1 85 ? -2.324 -2.772 13.786 1.00 97.88 85 ASN A CA 1
ATOM 699 C C . ASN A 1 85 ? -1.784 -2.789 12.347 1.00 97.88 85 ASN A C 1
ATOM 701 O O . ASN A 1 85 ? -2.354 -3.492 11.510 1.00 97.88 85 ASN A O 1
ATOM 705 N N . TYR A 1 86 ? -0.699 -2.072 12.041 1.00 97.88 86 TYR A N 1
ATOM 706 C CA . TYR A 1 86 ? -0.105 -2.073 10.705 1.00 97.88 86 TYR A CA 1
ATOM 707 C C . TYR A 1 86 ? 0.603 -3.402 10.400 1.00 97.88 86 TYR A C 1
ATOM 709 O O . TYR A 1 86 ? 1.542 -3.805 11.093 1.00 97.88 86 TYR A O 1
ATOM 717 N N . VAL A 1 87 ? 0.170 -4.072 9.330 1.00 96.81 87 VAL A N 1
ATOM 718 C CA . VAL A 1 87 ? 0.662 -5.396 8.908 1.00 96.81 87 VAL A CA 1
ATOM 719 C C . VAL A 1 87 ? 1.369 -5.382 7.551 1.00 96.81 87 VAL A C 1
ATOM 721 O O . VAL A 1 87 ? 1.697 -6.444 7.026 1.00 96.81 87 VAL A O 1
ATOM 724 N N . GLY A 1 88 ? 1.627 -4.205 6.981 1.00 93.75 88 GLY A N 1
ATOM 725 C CA . GLY A 1 88 ? 2.185 -4.084 5.636 1.00 93.75 88 GLY A CA 1
ATOM 726 C C . GLY A 1 88 ? 1.094 -4.233 4.586 1.00 93.75 88 GLY A C 1
ATOM 727 O O . GLY A 1 88 ? 0.160 -3.446 4.576 1.00 93.75 88 GLY A O 1
ATOM 728 N N . GLY A 1 89 ? 1.203 -5.221 3.700 1.00 82.19 89 GLY A N 1
ATOM 729 C CA . GLY A 1 89 ? 0.436 -5.224 2.452 1.00 82.19 89 GLY A CA 1
ATOM 730 C C . GLY A 1 89 ? 1.070 -4.220 1.498 1.00 82.19 89 GLY A C 1
ATOM 731 O O . GLY A 1 89 ? 1.202 -3.057 1.839 1.00 82.19 89 GLY A O 1
ATOM 732 N N . TYR A 1 90 ? 1.548 -4.700 0.353 1.00 92.06 90 TYR A N 1
ATOM 733 C CA . TYR A 1 90 ? 2.249 -3.920 -0.673 1.00 92.06 90 TYR A CA 1
ATOM 734 C C . TYR A 1 90 ? 1.942 -4.569 -2.022 1.00 92.06 90 TYR A C 1
ATOM 736 O O . TYR A 1 90 ? 2.821 -5.122 -2.685 1.00 92.06 90 TYR A O 1
ATOM 744 N N . PHE A 1 91 ? 0.657 -4.662 -2.367 1.00 94.44 91 PHE A N 1
ATOM 745 C CA . PHE A 1 91 ? 0.263 -5.346 -3.594 1.00 94.44 91 PHE A CA 1
ATOM 746 C C . PHE A 1 91 ? 0.597 -4.452 -4.787 1.00 94.44 91 PHE A C 1
ATOM 748 O O . PHE A 1 91 ? -0.000 -3.397 -4.994 1.00 94.44 91 PHE A O 1
ATOM 755 N N . TRP A 1 92 ? 1.614 -4.859 -5.542 1.00 95.88 92 TRP A N 1
ATOM 756 C CA . TRP A 1 92 ? 2.133 -4.060 -6.642 1.00 95.88 92 TRP A CA 1
ATOM 757 C C . TRP A 1 92 ? 1.167 -4.049 -7.824 1.00 95.88 92 TRP A C 1
ATOM 759 O O . TRP A 1 92 ? 0.782 -5.094 -8.361 1.00 95.88 92 TRP A O 1
ATOM 769 N N . TRP A 1 93 ? 0.824 -2.851 -8.272 1.00 95.00 93 TRP A N 1
ATOM 770 C CA . TRP A 1 93 ? 0.109 -2.638 -9.515 1.00 95.00 93 TRP A CA 1
ATOM 771 C C . TRP A 1 93 ? 0.962 -3.066 -10.705 1.00 95.00 93 TRP A C 1
ATOM 773 O O . TRP A 1 93 ? 2.145 -2.763 -10.768 1.00 95.00 93 TRP A O 1
ATOM 783 N N . TYR A 1 94 ? 0.362 -3.785 -11.653 1.00 92.38 94 TYR A N 1
ATOM 784 C CA . TYR A 1 94 ? 1.083 -4.495 -12.718 1.00 92.38 94 TYR A CA 1
ATOM 785 C C . TYR A 1 94 ? 2.031 -5.606 -12.228 1.00 92.38 94 TYR A C 1
ATOM 787 O O . TYR A 1 94 ? 3.078 -5.859 -12.828 1.00 92.38 94 TYR A O 1
ATOM 795 N N . TRP A 1 95 ? 1.638 -6.341 -11.177 1.00 92.69 95 TRP A N 1
ATOM 796 C CA . TRP A 1 95 ? 2.382 -7.509 -10.678 1.00 92.69 95 TRP A CA 1
ATOM 797 C C . TRP A 1 95 ? 2.816 -8.481 -11.788 1.00 92.69 95 TRP A C 1
ATOM 799 O O . TRP A 1 95 ? 3.975 -8.882 -11.854 1.00 92.69 95 TRP A O 1
ATOM 809 N N . VAL A 1 96 ? 1.904 -8.848 -12.693 1.00 91.56 96 VAL A N 1
ATOM 810 C CA . VAL A 1 96 ? 2.175 -9.824 -13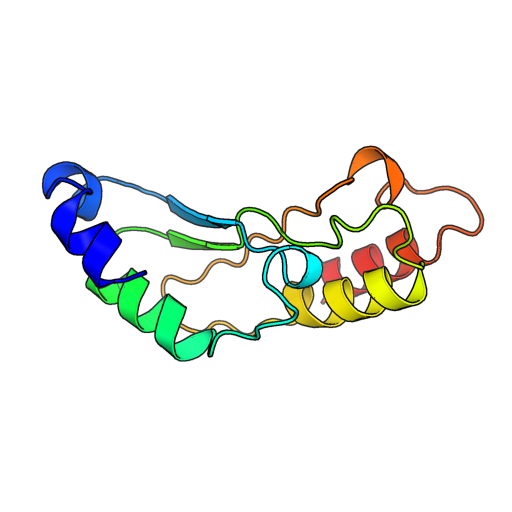.768 1.00 91.56 96 VAL A CA 1
ATOM 811 C C . VAL A 1 96 ? 3.230 -9.316 -14.760 1.00 91.56 96 VAL A C 1
ATOM 813 O O . VAL A 1 96 ? 3.911 -10.110 -15.397 1.00 91.56 96 VAL A O 1
ATOM 816 N N . GLN A 1 97 ? 3.395 -8.007 -14.903 1.00 90.69 97 GLN A N 1
ATOM 817 C CA . GLN A 1 97 ? 4.374 -7.413 -15.806 1.00 90.69 97 GLN A CA 1
ATOM 818 C C . GLN A 1 97 ? 5.720 -7.217 -15.105 1.00 90.69 97 GLN A C 1
ATOM 820 O O . GLN A 1 97 ? 6.763 -7.565 -15.655 1.00 90.69 97 GLN A O 1
ATOM 825 N N . ASP A 1 98 ? 5.689 -6.689 -13.883 1.00 92.94 98 ASP A N 1
ATOM 826 C CA . ASP A 1 98 ? 6.880 -6.173 -13.210 1.00 92.94 98 ASP A CA 1
ATOM 827 C C . ASP A 1 98 ? 7.499 -7.170 -12.226 1.00 92.94 98 ASP A C 1
ATOM 829 O O . ASP A 1 98 ? 8.707 -7.147 -11.998 1.00 92.94 98 ASP A O 1
ATOM 833 N N . CYS A 1 99 ? 6.696 -8.075 -11.665 1.00 89.81 99 CYS A N 1
ATOM 834 C CA . CYS A 1 99 ? 7.076 -8.923 -10.532 1.00 89.81 99 CYS A CA 1
ATOM 835 C C . CYS A 1 99 ? 7.268 -10.398 -10.912 1.00 89.81 99 CYS A C 1
ATOM 837 O O . CYS A 1 99 ? 7.205 -11.279 -10.055 1.00 89.81 99 CYS A O 1
ATOM 839 N N . ILE A 1 100 ? 7.480 -10.692 -12.198 1.00 91.12 100 ILE A N 1
ATOM 840 C CA . ILE A 1 100 ? 7.796 -12.046 -12.665 1.00 91.12 100 ILE A CA 1
ATOM 841 C C . ILE A 1 100 ? 9.323 -12.205 -12.794 1.00 91.12 100 ILE A C 1
ATOM 843 O O . ILE A 1 100 ? 9.972 -11.370 -13.435 1.00 91.12 100 ILE A O 1
ATOM 847 N N . PRO A 1 101 ? 9.918 -13.282 -12.238 1.00 91.50 101 PRO A N 1
ATOM 848 C CA . PRO A 1 101 ? 11.353 -13.535 -12.315 1.00 91.50 101 PRO A CA 1
ATOM 849 C C . PRO A 1 101 ? 11.776 -13.952 -13.730 1.00 91.50 101 PRO A C 1
ATOM 851 O O . PRO A 1 101 ? 11.726 -15.127 -14.092 1.00 91.50 101 PRO A O 1
ATOM 854 N N . TYR A 1 102 ? 12.246 -12.995 -14.528 1.00 90.12 102 TYR A N 1
ATOM 855 C CA . TYR A 1 102 ? 12.902 -13.251 -15.811 1.00 90.12 102 TYR A CA 1
ATOM 856 C C . TYR A 1 102 ? 14.211 -12.459 -15.942 1.00 90.12 102 TYR A C 1
ATOM 858 O O . TYR A 1 102 ? 14.527 -11.575 -15.141 1.00 90.12 102 TYR A O 1
ATOM 866 N N . LYS A 1 103 ? 15.023 -12.815 -16.944 1.00 90.62 103 LYS A N 1
ATOM 867 C CA . LYS A 1 103 ? 16.361 -12.243 -17.138 1.00 90.62 103 LYS A CA 1
ATOM 868 C C . LYS A 1 103 ? 16.288 -10.726 -17.358 1.00 90.62 103 LYS A C 1
ATOM 870 O O . LYS A 1 103 ? 15.551 -10.268 -18.222 1.00 90.62 103 LYS A O 1
ATOM 875 N N . ASN A 1 104 ? 17.122 -9.980 -16.633 1.00 90.50 104 ASN A N 1
ATOM 876 C CA . ASN A 1 104 ? 17.239 -8.517 -16.707 1.00 90.50 104 ASN A CA 1
ATOM 877 C C . ASN A 1 104 ? 15.972 -7.738 -16.288 1.00 90.50 104 ASN A C 1
ATOM 879 O O . ASN A 1 104 ? 15.792 -6.602 -16.717 1.00 90.50 104 ASN A O 1
ATOM 883 N N . ASN A 1 105 ? 15.108 -8.315 -15.446 1.00 95.06 105 ASN A N 1
ATOM 884 C CA . ASN A 1 105 ? 14.006 -7.575 -14.829 1.00 95.06 105 ASN A CA 1
ATOM 885 C C . ASN A 1 105 ? 14.484 -6.836 -13.564 1.00 95.06 105 ASN A C 1
ATOM 887 O O . ASN A 1 105 ? 14.499 -7.401 -12.472 1.00 95.06 105 ASN A O 1
ATOM 891 N N . GLU A 1 106 ? 14.896 -5.578 -13.711 1.00 96.31 106 GLU A N 1
ATOM 892 C CA . GLU A 1 106 ? 15.388 -4.762 -12.590 1.00 96.31 106 GLU A CA 1
ATOM 893 C C . GLU A 1 106 ? 14.314 -4.432 -11.543 1.00 96.31 106 GLU A C 1
ATOM 895 O O . GLU A 1 106 ? 14.625 -4.376 -10.355 1.00 96.31 106 GLU A O 1
ATOM 900 N N . VAL A 1 107 ? 13.048 -4.288 -11.952 1.00 96.44 107 VAL A N 1
ATOM 901 C CA . VAL A 1 107 ? 11.941 -4.002 -11.026 1.00 96.44 107 VAL A CA 1
ATOM 902 C C . VAL A 1 107 ? 11.693 -5.207 -10.119 1.00 96.44 107 VAL A C 1
ATOM 904 O O . VAL A 1 107 ? 11.637 -5.058 -8.898 1.00 96.44 107 VAL A O 1
ATOM 907 N N . TRP A 1 108 ? 11.652 -6.415 -10.690 1.00 95.81 108 TRP A N 1
ATOM 908 C CA . TRP A 1 108 ? 11.559 -7.648 -9.906 1.00 95.81 108 TRP A CA 1
ATOM 909 C C . TRP A 1 108 ? 12.731 -7.810 -8.934 1.00 95.81 108 TRP A C 1
ATOM 911 O O . TRP A 1 108 ? 12.516 -8.178 -7.780 1.00 95.81 108 TRP A O 1
ATOM 921 N N . LEU A 1 109 ? 13.966 -7.548 -9.380 1.00 96.06 109 LEU A N 1
ATOM 922 C CA . LEU A 1 109 ? 15.142 -7.668 -8.513 1.00 96.06 109 LEU A CA 1
ATOM 923 C C . LEU A 1 109 ? 15.033 -6.758 -7.283 1.00 96.06 109 LEU A C 1
ATOM 925 O O . LEU A 1 109 ? 15.366 -7.198 -6.180 1.00 96.06 109 LEU A O 1
ATOM 929 N N . GLU A 1 110 ? 14.529 -5.533 -7.450 1.00 96.50 110 GLU A N 1
ATOM 930 C CA . GLU A 1 110 ? 14.348 -4.613 -6.327 1.00 96.50 110 GLU A CA 1
ATOM 931 C C . GLU A 1 110 ? 13.197 -5.037 -5.401 1.00 96.50 110 GLU A C 1
ATOM 933 O O . GLU A 1 110 ? 13.350 -4.994 -4.179 1.00 96.50 110 GLU A O 1
ATOM 938 N N . ILE A 1 111 ? 12.070 -5.512 -5.942 1.00 94.44 111 ILE A N 1
ATOM 939 C CA . ILE A 1 111 ? 10.958 -6.040 -5.128 1.00 94.44 111 ILE A CA 1
ATOM 940 C C . ILE A 1 111 ? 11.425 -7.239 -4.308 1.00 94.44 111 ILE A C 1
ATOM 942 O O . ILE A 1 111 ? 11.242 -7.279 -3.093 1.00 94.44 111 ILE A O 1
ATOM 946 N N . TYR A 1 112 ? 12.091 -8.196 -4.952 1.00 93.94 112 TYR A N 1
ATOM 947 C CA . TYR A 1 112 ? 12.607 -9.394 -4.299 1.00 93.94 112 TYR A CA 1
ATOM 948 C C . TYR A 1 112 ? 13.602 -9.070 -3.181 1.00 93.94 112 TYR A C 1
ATOM 950 O O . TYR A 1 112 ? 13.588 -9.714 -2.133 1.00 93.94 112 TYR A O 1
ATOM 958 N N . LYS A 1 113 ? 14.456 -8.063 -3.386 1.00 94.62 113 LYS A N 1
ATOM 959 C CA . LYS A 1 113 ? 15.371 -7.563 -2.356 1.00 94.62 113 LYS A CA 1
ATOM 960 C C . LYS A 1 113 ? 14.608 -7.008 -1.151 1.00 94.62 113 LYS A C 1
ATOM 962 O O . LYS A 1 113 ? 14.973 -7.332 -0.027 1.00 94.62 113 LYS A O 1
ATOM 967 N N . ASN A 1 114 ? 13.561 -6.216 -1.372 1.00 93.00 114 ASN A N 1
ATOM 968 C CA . ASN A 1 114 ? 12.784 -5.625 -0.283 1.00 93.00 114 ASN A CA 1
ATOM 969 C C . ASN A 1 114 ? 11.895 -6.646 0.449 1.00 93.00 114 ASN A C 1
ATOM 971 O O . ASN A 1 114 ? 11.731 -6.540 1.655 1.00 93.00 114 ASN A O 1
ATOM 975 N N . MET A 1 115 ? 11.397 -7.682 -0.233 1.00 88.12 115 MET A N 1
ATOM 976 C CA . MET A 1 115 ? 10.613 -8.762 0.390 1.00 88.12 115 MET A CA 1
ATOM 977 C C . MET A 1 115 ? 11.418 -9.677 1.328 1.00 88.12 115 MET A C 1
ATOM 979 O O . MET A 1 115 ? 10.832 -10.485 2.046 1.00 88.12 115 MET A O 1
ATOM 983 N N . LYS A 1 116 ? 12.752 -9.617 1.282 1.00 82.94 116 LYS A N 1
ATOM 984 C CA . LYS A 1 116 ? 13.641 -10.447 2.110 1.00 82.94 116 LYS A CA 1
ATOM 985 C C . LYS A 1 116 ? 14.071 -9.807 3.425 1.00 82.94 116 LYS A C 1
ATOM 987 O O . LYS A 1 116 ? 14.672 -10.512 4.237 1.00 82.94 116 LYS A O 1
ATOM 992 N N . ASN A 1 117 ? 13.845 -8.507 3.576 1.00 59.72 117 ASN A N 1
ATOM 993 C CA . ASN A 1 117 ? 14.226 -7.741 4.760 1.00 59.72 117 ASN A CA 1
ATOM 994 C C . ASN A 1 117 ? 13.103 -7.765 5.797 1.00 59.72 117 ASN A C 1
ATOM 996 O O . ASN A 1 117 ? 13.445 -7.737 6.999 1.00 59.72 117 ASN A O 1
#

Secondary structure (DSSP, 8-state):
-HHHHHHHS-HHHHHH-SEEEEE--GGGTTT----HHHHHHHHHHHSTTSEEEEEEES---TT--HHHHHHHHHHHTT----STTEEEEEEETTHHHHSS--TT-HHHHHHHHHTT-

InterPro domains:
  IPR017853 Glycoside hydrolase superfamily [SSF51445] (14-97)

Sequence (117 aa):
MENWLKKYIPADMKDGLDYVFVSYYEDDNDGFQPEWEDIFKNLEKTFPNSKLGIGECGNTAKNATNQNKIKMVNHYYTMPKYTPNYVGGYFWWYWVQDCIPYKNNEVWLEIYKNMKN

Nearest PDB structures (foldseek):
  3qhm-assembly3_C  TM=4.893E-01  e=2.478E-01  Pyrococcus horikoshii
  6gvb-assembly1_B  TM=5.346E-01  e=9.626E-01  Cutibacterium acnes
  7v3x-assembly4_U  TM=4.314E-01  e=5.510E+00  Synechococcus elongatus PCC 7942 = FACHB-805
  5hmq-assembly3_E  TM=4.084E-01  e=5.510E+00  Pseudomonas putida KT2440

pLDDT: mean 94.76, std 4.43, range [59.72, 98.5]

Solvent-accessible surface area (backbone atoms only — not comparable to full-atom values): 6828 Å² total; per-residue (Å²): 109,68,71,56,50,67,74,71,51,56,68,67,58,31,64,64,37,63,67,52,57,45,69,53,42,39,71,81,47,87,61,57,77,77,64,59,52,61,52,45,48,52,45,42,74,59,23,72,67,21,37,30,35,33,50,29,34,46,68,74,52,93,80,62,45,66,68,56,44,43,52,44,46,60,55,61,63,63,59,74,75,62,41,95,46,41,72,48,57,75,40,53,56,62,41,85,76,46,61,48,96,54,92,90,40,65,48,24,54,52,46,57,56,48,76,72,112

Radius of gyration: 15.51 Å; Cα contacts (8 Å, |Δi|>4): 159; cha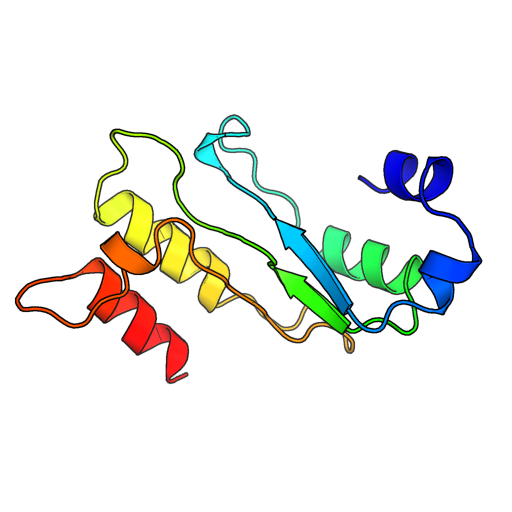ins: 1; bounding box: 39×28×36 Å